Protein AF-A0A540NMQ7-F1 (afdb_monomer)

Foldseek 3Di:
DVVVVVCCVAPPDQVHPPLVPDPCRPCVVVVVVVVVVVDDPVCVPPLNVCVVVVQWDADPPPPPPSRIDGPD

Nearest PDB structures (foldseek):
  5tqp-assembly2_B  TM=9.724E-01  e=9.137E-05  Glycine max
  5tqp-assembly1_A  TM=9.735E-01  e=1.046E-04  Glycine max
  7soj-assembly2_B  TM=9.708E-01  e=1.119E-04  Glycine max
  5tqn-assembly1_A  TM=9.712E-01  e=1.570E-04  Glycine max
 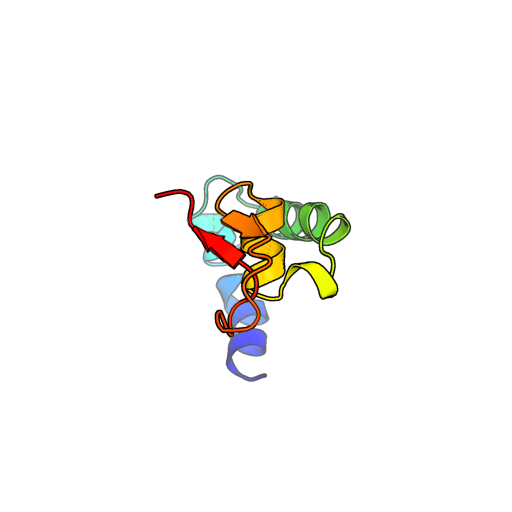 5tqo-assembly2_B  TM=9.728E-01  e=1.570E-04  Glycine max

Radius of gyration: 18.42 Å; Cα contacts (8 Å, |Δi|>4): 62; chains: 1; bounding box: 37×27×42 Å

Sequence (72 aa):
MHVNALARGMLINFGGILEKTLFSAELSMQLSAELYKEWQFDEQALPADLLKRGMAIEDPDPNNPSGVQLLF

pLDDT: mean 96.4, std 2.71, range [82.81, 98.31]

Solvent-accessible surface area (backbone atoms only — not comparable to full-atom values): 4350 Å² total; per-residue (Å²): 112,68,68,65,53,49,34,56,72,50,31,75,30,92,90,15,55,49,33,75,71,42,93,56,26,90,49,46,67,54,54,55,57,58,55,51,76,74,65,53,81,78,47,67,42,68,63,46,36,31,43,75,70,69,50,28,45,82,38,88,53,88,84,46,92,70,46,54,40,69,78,121

Structure (mmCIF, N/CA/C/O backbone):
data_AF-A0A540NMQ7-F1
#
_entry.id   AF-A0A540NMQ7-F1
#
loop_
_atom_site.group_PDB
_atom_site.id
_atom_site.type_symbol
_atom_site.label_atom_id
_atom_site.label_alt_id
_atom_site.label_comp_id
_atom_site.label_asym_id
_atom_site.label_entity_id
_atom_site.label_seq_id
_atom_site.pdbx_PDB_ins_code
_atom_site.Cartn_x
_atom_site.Cartn_y
_atom_site.Cartn_z
_atom_site.occupancy
_atom_site.B_iso_or_equiv
_atom_site.auth_seq_id
_atom_site.auth_comp_id
_atom_site.auth_asym_id
_atom_site.auth_atom_id
_atom_site.pdbx_PDB_model_num
ATOM 1 N N . MET A 1 1 ? -0.372 -15.711 8.536 1.00 84.44 1 MET A N 1
ATOM 2 C CA . MET A 1 1 ? -1.779 -15.487 8.961 1.00 84.44 1 MET A CA 1
ATOM 3 C C . MET A 1 1 ? -1.937 -15.058 10.424 1.00 84.44 1 MET A C 1
ATOM 5 O O . MET A 1 1 ? -2.881 -14.327 10.692 1.00 84.44 1 MET A O 1
ATOM 9 N N . HIS A 1 2 ? -1.048 -15.455 11.350 1.00 97.56 2 HIS A N 1
ATOM 10 C CA . HIS A 1 2 ? -1.149 -15.118 12.783 1.00 97.56 2 HIS A CA 1
ATOM 11 C C . HIS A 1 2 ? -1.199 -13.605 13.063 1.00 97.56 2 HIS A C 1
ATOM 13 O O . HIS A 1 2 ? -2.146 -13.131 13.682 1.00 97.56 2 HIS A O 1
ATOM 19 N N . VAL A 1 3 ? -0.251 -12.831 12.519 1.00 98.25 3 VAL A N 1
ATOM 20 C CA . VAL A 1 3 ? -0.212 -11.374 12.734 1.00 98.25 3 VAL A CA 1
ATOM 21 C C . VAL A 1 3 ? -1.453 -10.663 12.179 1.00 98.25 3 VAL A C 1
ATOM 23 O O . VAL A 1 3 ? -2.035 -9.837 12.869 1.00 98.25 3 VAL A O 1
ATOM 26 N N . ASN A 1 4 ? -1.947 -11.048 10.996 1.00 98.00 4 ASN A N 1
ATOM 27 C CA . ASN A 1 4 ? -3.160 -10.450 10.424 1.00 98.00 4 ASN A CA 1
ATOM 28 C C . ASN A 1 4 ? -4.416 -10.796 11.240 1.00 98.00 4 ASN A C 1
ATOM 30 O O . ASN A 1 4 ? -5.346 -9.996 11.298 1.00 98.00 4 ASN A O 1
ATOM 34 N N . ALA A 1 5 ? -4.469 -11.983 11.854 1.0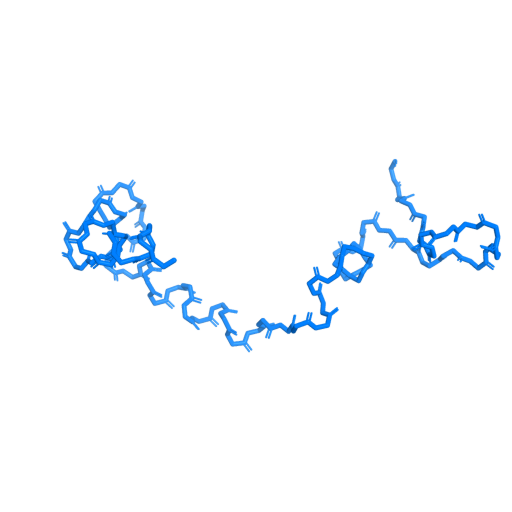0 98.31 5 ALA A N 1
ATOM 35 C CA . ALA A 1 5 ? -5.570 -12.351 12.741 1.00 98.31 5 ALA A CA 1
ATOM 36 C C . ALA A 1 5 ? -5.558 -11.502 14.019 1.00 98.31 5 ALA A C 1
ATOM 38 O O . ALA A 1 5 ? -6.596 -10.957 14.384 1.00 98.31 5 ALA A O 1
ATOM 39 N N . LEU A 1 6 ? -4.384 -11.322 14.636 1.00 98.31 6 LEU A N 1
ATOM 40 C CA . LEU A 1 6 ? -4.219 -10.417 15.774 1.00 98.31 6 LEU A CA 1
ATOM 41 C C . LEU A 1 6 ? -4.581 -8.979 15.396 1.00 98.31 6 LEU A C 1
ATOM 43 O O . LEU A 1 6 ? -5.351 -8.343 16.107 1.00 98.31 6 LEU A O 1
ATOM 47 N N . ALA A 1 7 ? -4.124 -8.494 14.239 1.00 98.25 7 ALA A N 1
ATOM 48 C CA . ALA A 1 7 ? -4.439 -7.151 13.765 1.00 98.25 7 ALA A CA 1
ATOM 49 C C . ALA A 1 7 ? -5.955 -6.911 13.680 1.00 98.25 7 ALA A C 1
ATOM 51 O O . ALA A 1 7 ? -6.434 -5.889 14.162 1.00 98.25 7 ALA A O 1
ATOM 52 N N . ARG A 1 8 ? -6.729 -7.871 13.158 1.00 98.00 8 ARG A N 1
ATOM 53 C CA . ARG A 1 8 ? -8.200 -7.776 13.127 1.00 98.00 8 ARG A CA 1
ATOM 54 C C . ARG A 1 8 ? -8.860 -7.816 14.506 1.00 98.00 8 ARG A C 1
ATOM 56 O O . ARG A 1 8 ? -9.989 -7.366 14.620 1.00 98.00 8 ARG A O 1
ATOM 63 N N . GLY A 1 9 ? -8.203 -8.378 15.519 1.00 97.62 9 GLY A N 1
ATOM 64 C CA . GLY A 1 9 ? -8.736 -8.465 16.881 1.00 97.62 9 GLY A CA 1
ATOM 65 C C . GLY A 1 9 ? -8.391 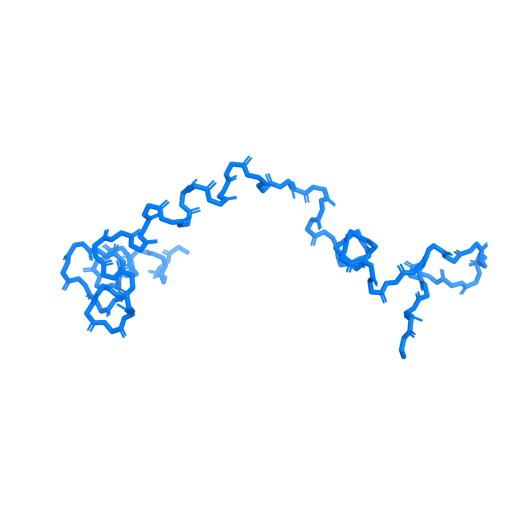-7.274 17.778 1.00 97.62 9 GLY A C 1
ATOM 66 O O . GLY A 1 9 ? -9.121 -7.027 18.732 1.00 97.62 9 GLY A O 1
ATOM 67 N N . MET A 1 10 ? -7.289 -6.562 17.505 1.00 97.62 10 MET A N 1
ATOM 68 C CA . MET A 1 10 ? -6.789 -5.503 18.402 1.00 97.62 10 MET A CA 1
ATOM 69 C C . MET A 1 10 ? -6.362 -4.191 17.725 1.00 97.62 10 MET A C 1
ATOM 71 O O . MET A 1 10 ? -6.321 -3.148 18.380 1.00 97.62 10 MET A O 1
ATOM 75 N N . LEU A 1 11 ? -5.974 -4.234 16.448 1.00 98.06 11 LEU A N 1
ATOM 76 C CA . LEU A 1 11 ? -5.367 -3.095 15.757 1.00 98.06 11 LEU A CA 1
ATOM 77 C C . LEU A 1 11 ? -6.390 -2.358 14.894 1.00 98.06 11 LEU A C 1
ATOM 79 O O . LEU A 1 11 ? -6.617 -1.174 15.120 1.00 98.06 11 LEU A O 1
ATOM 83 N N . ILE A 1 12 ? -6.989 -3.058 13.928 1.00 97.94 12 ILE A N 1
ATOM 84 C CA . ILE A 1 12 ? -7.857 -2.491 12.882 1.00 97.94 12 ILE A CA 1
ATOM 85 C C . ILE A 1 12 ? -9.353 -2.769 13.103 1.00 97.94 12 ILE A C 1
ATOM 87 O O . ILE A 1 12 ? -10.154 -2.625 12.185 1.00 97.94 12 ILE A O 1
ATOM 91 N N . ASN A 1 13 ? -9.732 -3.230 14.297 1.00 96.94 13 ASN A N 1
ATOM 92 C CA . ASN A 1 13 ? -11.130 -3.347 14.709 1.00 96.94 13 ASN A CA 1
ATOM 93 C C . ASN A 1 13 ? -11.707 -1.990 15.131 1.00 96.94 13 ASN A C 1
ATOM 95 O O . ASN A 1 13 ? -10.959 -1.086 15.500 1.00 96.94 13 ASN A O 1
ATOM 99 N N . PHE A 1 14 ? -13.039 -1.910 15.187 1.00 96.56 14 PHE A N 1
ATOM 100 C CA . PHE A 1 14 ? -13.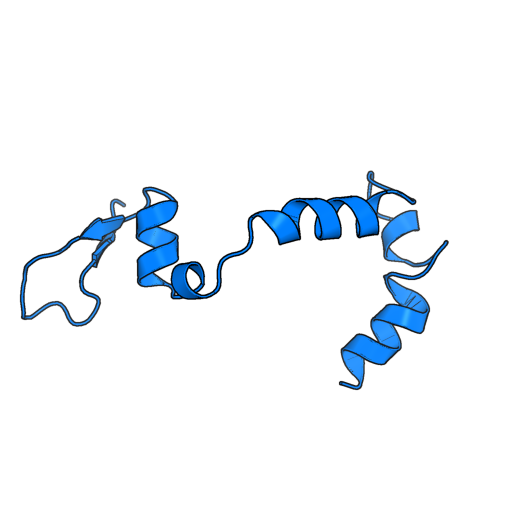757 -0.778 15.775 1.00 96.56 14 PHE A CA 1
ATOM 101 C C . PHE A 1 14 ? -13.254 -0.481 17.195 1.00 96.56 14 PHE A C 1
ATOM 103 O O . PHE A 1 14 ? -13.159 -1.389 18.032 1.00 96.56 14 PHE A O 1
ATOM 110 N N . GLY A 1 15 ? -12.898 0.777 17.458 1.00 95.50 15 GLY A N 1
ATOM 111 C CA . GLY A 1 15 ? -12.306 1.228 18.717 1.00 95.50 15 GLY A CA 1
ATOM 112 C C . GLY A 1 15 ? -10.913 0.648 19.007 1.00 95.50 15 GLY A C 1
ATOM 113 O O . GLY A 1 15 ? -10.456 0.698 20.158 1.00 95.50 15 GLY A O 1
ATOM 114 N N . GLY A 1 16 ? -10.253 0.060 18.006 1.00 96.94 16 GLY A N 1
ATOM 115 C CA . GLY A 1 16 ? -8.915 -0.521 18.089 1.00 96.94 16 GLY A CA 1
ATOM 116 C C . GLY A 1 16 ? -7.802 0.524 18.188 1.00 96.94 16 GLY A C 1
ATOM 117 O O . GLY A 1 16 ? -8.041 1.732 18.259 1.00 96.94 16 GLY A O 1
ATOM 118 N N . ILE A 1 17 ? -6.553 0.052 18.212 1.00 98.06 17 ILE A N 1
ATOM 119 C CA . ILE A 1 17 ? -5.374 0.929 18.336 1.00 98.06 17 ILE A CA 1
ATOM 120 C C . ILE A 1 17 ? -5.300 1.923 17.170 1.00 98.06 17 ILE A C 1
ATOM 122 O O . ILE A 1 17 ? -4.979 3.092 17.383 1.00 98.06 17 ILE A O 1
ATOM 126 N N . LEU A 1 18 ? -5.612 1.481 15.950 1.00 97.62 18 LEU A N 1
ATOM 127 C CA . LEU A 1 18 ? -5.455 2.298 14.752 1.00 97.62 18 LEU A CA 1
ATOM 128 C C . LEU A 1 18 ? -6.410 3.503 14.751 1.00 97.62 18 LEU A C 1
ATOM 130 O O . LEU A 1 18 ? -5.966 4.632 14.563 1.00 97.62 18 LEU A O 1
ATOM 134 N N . GLU A 1 19 ? -7.691 3.293 15.061 1.00 97.69 19 GLU A N 1
ATOM 135 C CA . GLU A 1 19 ? -8.694 4.371 15.106 1.00 97.69 19 GLU A CA 1
ATOM 136 C C . GLU A 1 19 ? -8.449 5.373 16.249 1.00 97.69 19 GLU A C 1
ATOM 138 O O . GLU A 1 19 ? -8.795 6.542 16.137 1.00 97.69 19 GLU A O 1
ATOM 143 N N . LYS A 1 20 ? -7.830 4.944 17.355 1.00 97.69 20 LYS A N 1
ATOM 144 C CA . LYS A 1 20 ? -7.547 5.816 18.512 1.00 97.69 20 LYS A CA 1
ATOM 145 C C . LYS A 1 20 ? -6.304 6.686 18.350 1.00 97.69 20 LYS A C 1
ATOM 147 O O . LYS A 1 20 ? -6.119 7.623 19.121 1.00 97.69 20 LYS A O 1
ATOM 152 N N . THR A 1 21 ? -5.420 6.333 17.421 1.00 98.00 21 THR A N 1
ATOM 153 C CA . THR A 1 21 ? -4.095 6.959 17.286 1.00 98.00 21 THR A CA 1
ATOM 154 C C . THR A 1 21 ? -3.940 7.744 15.993 1.00 98.00 21 THR A C 1
ATOM 156 O O . THR A 1 21 ? -3.205 8.731 15.976 1.00 98.00 21 THR A O 1
ATOM 159 N N . LEU A 1 22 ? -4.628 7.342 14.922 1.00 96.31 22 LEU A N 1
ATOM 160 C CA . LEU A 1 22 ? -4.604 8.049 13.648 1.00 96.31 22 LEU A CA 1
ATOM 161 C C . LEU A 1 22 ? -5.737 9.071 13.546 1.00 96.31 22 LEU A C 1
ATOM 163 O O . LEU A 1 22 ? -6.849 8.851 14.017 1.00 96.31 22 LEU A O 1
ATOM 167 N N . PHE A 1 23 ? -5.462 10.168 12.839 1.00 97.12 23 PHE A N 1
ATOM 168 C CA . PHE A 1 23 ? -6.425 11.242 12.581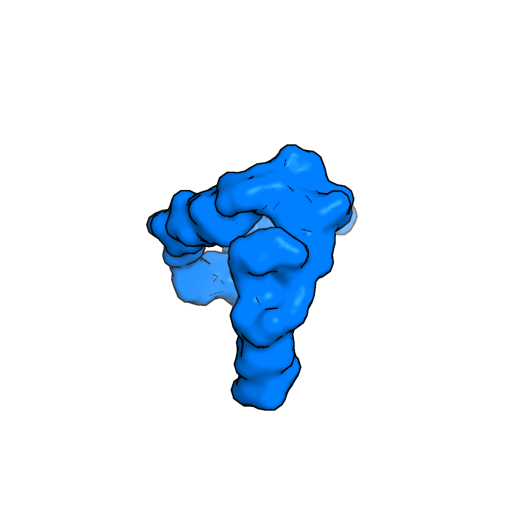 1.00 97.12 23 PHE A CA 1
ATOM 169 C C . PHE A 1 23 ? -7.706 10.764 11.873 1.00 97.12 23 PHE A C 1
ATOM 171 O O . PHE A 1 23 ? -8.771 11.338 12.070 1.00 97.12 23 PHE A O 1
ATOM 178 N N . SER A 1 24 ? -7.616 9.705 11.064 1.00 96.56 24 SER A N 1
ATOM 179 C CA . SER A 1 24 ? -8.736 9.156 10.295 1.00 96.56 24 SER A CA 1
ATOM 180 C C . SER A 1 24 ? -9.794 8.435 11.136 1.00 96.56 24 SER A C 1
ATOM 182 O O . SER A 1 24 ? -10.875 8.172 10.615 1.00 96.56 24 SER A O 1
ATOM 184 N N . ALA A 1 25 ? -9.516 8.122 12.408 1.00 97.19 25 ALA A N 1
ATOM 185 C CA . ALA A 1 25 ? -10.464 7.500 13.335 1.00 97.19 25 ALA A CA 1
ATOM 186 C C . ALA A 1 25 ? -11.235 6.313 12.710 1.00 97.19 25 ALA A C 1
ATOM 188 O O . ALA A 1 25 ? -10.633 5.474 12.036 1.00 97.19 25 ALA A O 1
ATOM 189 N N . GLU A 1 26 ? -12.555 6.253 12.891 1.00 96.88 26 GLU A N 1
ATOM 190 C CA . GLU A 1 26 ? -13.454 5.202 12.381 1.00 96.88 26 GLU A CA 1
ATOM 191 C C . GLU A 1 26 ? -13.444 5.069 10.842 1.00 96.88 26 GLU A C 1
ATOM 193 O O . GLU A 1 26 ? -13.798 4.026 10.295 1.00 96.88 26 GLU A O 1
ATOM 198 N N . LEU A 1 27 ? -12.985 6.095 10.111 1.00 97.12 27 LEU A N 1
AT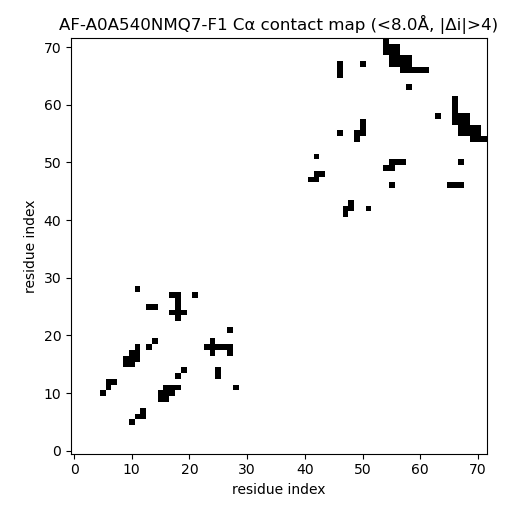OM 199 C CA . LEU A 1 27 ? -12.900 6.068 8.645 1.00 97.12 27 LEU A CA 1
ATOM 200 C C . LEU A 1 27 ? -11.646 5.353 8.131 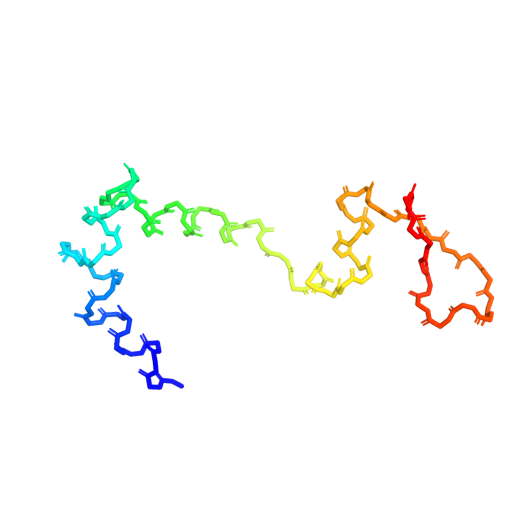1.00 97.12 27 LEU A C 1
ATOM 202 O O . LEU A 1 27 ? -11.512 5.129 6.929 1.00 97.12 27 LEU A O 1
ATOM 206 N N . SER A 1 28 ? -10.712 4.981 9.008 1.00 96.88 28 SER A N 1
ATOM 207 C CA . SER A 1 28 ? -9.396 4.492 8.588 1.00 96.88 28 SER A CA 1
ATOM 208 C C . SER A 1 28 ? -9.456 3.242 7.707 1.00 96.88 28 SER A C 1
ATOM 210 O O . SER A 1 28 ? -8.776 3.169 6.684 1.00 96.88 28 SER A O 1
ATOM 212 N N . MET A 1 29 ? -10.295 2.265 8.068 1.00 96.38 29 MET A N 1
ATOM 213 C CA . MET A 1 29 ? -10.462 1.062 7.247 1.00 96.38 29 MET A CA 1
ATOM 214 C C . MET A 1 29 ? -11.139 1.373 5.909 1.00 96.38 29 MET A C 1
ATOM 216 O O . MET A 1 29 ? -10.727 0.831 4.882 1.00 96.38 29 MET A O 1
ATOM 220 N N . GLN A 1 30 ? -12.113 2.287 5.895 1.00 96.75 30 GLN A N 1
ATOM 221 C CA . GLN A 1 30 ? -12.780 2.720 4.667 1.00 96.75 30 GLN A CA 1
ATOM 222 C C . GLN A 1 30 ? -11.810 3.402 3.694 1.00 96.75 30 GLN A C 1
ATOM 224 O O . GLN A 1 30 ? -11.863 3.113 2.502 1.00 96.75 30 GLN A O 1
ATOM 229 N N . LEU A 1 31 ? -10.888 4.240 4.185 1.00 97.31 31 LEU A N 1
ATOM 230 C CA . LEU A 1 31 ? -9.868 4.882 3.347 1.00 97.31 31 LEU A CA 1
ATOM 231 C C . LEU A 1 31 ? -9.025 3.848 2.592 1.00 97.31 31 LEU A C 1
ATOM 233 O O . LEU A 1 31 ? -8.838 3.963 1.383 1.00 97.31 31 LEU A O 1
ATOM 237 N N . SER A 1 32 ? -8.560 2.805 3.289 1.00 96.31 32 SER A N 1
ATOM 238 C CA . SER A 1 32 ? -7.794 1.730 2.645 1.00 96.31 32 SER A CA 1
ATOM 239 C C . SER A 1 32 ? -8.616 0.937 1.624 1.00 96.31 32 SER A C 1
ATOM 241 O O . SER A 1 32 ? -8.088 0.561 0.581 1.00 96.31 32 SER A O 1
ATOM 243 N N . ALA A 1 33 ? -9.908 0.715 1.888 1.00 97.38 33 ALA A N 1
ATOM 244 C CA . ALA A 1 33 ? -10.801 0.024 0.962 1.00 97.38 33 ALA A CA 1
ATOM 245 C C . ALA A 1 33 ? -11.081 0.853 -0.301 1.00 97.38 33 ALA A C 1
ATOM 247 O O . ALA A 1 33 ? -11.188 0.288 -1.387 1.00 97.38 33 ALA A O 1
ATOM 248 N N . GLU A 1 34 ? -11.173 2.180 -0.170 1.00 98.19 34 GLU A N 1
ATOM 249 C CA . GLU A 1 34 ? -11.330 3.083 -1.310 1.00 98.19 34 GLU A CA 1
ATOM 250 C C . GLU A 1 34 ? -10.074 3.084 -2.188 1.00 98.19 34 GLU A C 1
ATOM 252 O O . GLU A 1 34 ? -10.178 2.869 -3.392 1.00 98.19 34 GLU A O 1
ATOM 257 N N . LEU A 1 35 ? -8.886 3.205 -1.583 1.00 97.50 35 LEU A N 1
ATOM 258 C CA . LEU A 1 35 ? -7.606 3.136 -2.302 1.00 97.50 35 LEU A CA 1
ATOM 259 C C . LEU A 1 35 ? -7.375 1.781 -2.979 1.00 97.50 35 LEU A C 1
ATOM 261 O O . LEU A 1 35 ? -6.776 1.714 -4.049 1.00 97.50 35 LEU A O 1
ATOM 265 N N . TYR A 1 36 ? -7.870 0.691 -2.388 1.00 98.19 36 TYR A N 1
ATOM 266 C CA . TYR A 1 36 ? -7.725 -0.641 -2.971 1.00 98.19 36 TYR A CA 1
ATOM 267 C C . TYR A 1 36 ? -8.401 -0.776 -4.345 1.00 98.19 36 TYR A C 1
ATOM 269 O O . TYR A 1 36 ? -7.991 -1.617 -5.138 1.00 98.19 36 TYR A O 1
ATOM 277 N N . LYS A 1 37 ? -9.389 0.069 -4.675 1.00 98.25 37 LYS A N 1
ATOM 278 C CA . LYS A 1 37 ? -10.024 0.071 -6.005 1.00 98.25 37 LYS A CA 1
ATOM 279 C C . LYS A 1 37 ? -9.058 0.435 -7.133 1.00 98.25 37 LYS A C 1
ATOM 281 O O . LYS A 1 37 ? -9.285 0.030 -8.267 1.00 98.25 37 LYS A O 1
ATOM 286 N N . GLU A 1 38 ? -8.010 1.192 -6.827 1.00 97.31 38 GLU A N 1
ATOM 287 C CA . GLU A 1 38 ? -6.981 1.606 -7.786 1.00 97.31 38 GLU A CA 1
ATOM 288 C C . GLU A 1 38 ? -5.758 0.680 -7.771 1.00 97.31 38 GLU A C 1
ATOM 290 O O . GLU A 1 38 ? -4.835 0.861 -8.565 1.00 97.31 38 GLU A O 1
ATOM 295 N N . TRP A 1 39 ? -5.724 -0.308 -6.870 1.00 98.19 39 TRP A N 1
ATOM 296 C CA . TRP A 1 39 ? -4.607 -1.235 -6.760 1.00 98.19 39 TRP A CA 1
ATOM 297 C C . TRP A 1 39 ? -4.559 -2.169 -7.974 1.00 98.19 39 TRP A C 1
ATOM 299 O O . TRP A 1 39 ? -5.531 -2.865 -8.272 1.00 98.19 39 TRP A O 1
ATOM 309 N N . GLN A 1 40 ? -3.404 -2.228 -8.640 1.00 98.00 40 GLN A N 1
ATOM 310 C CA . GLN A 1 40 ? -3.151 -3.145 -9.751 1.00 98.00 40 GLN A CA 1
ATOM 311 C C . GLN A 1 40 ? -1.918 -4.001 -9.458 1.00 98.00 40 GLN A C 1
ATOM 313 O O . GLN A 1 40 ? -0.897 -3.506 -8.975 1.00 98.00 40 GLN A O 1
ATOM 318 N N . PHE A 1 41 ? -2.030 -5.307 -9.704 1.00 97.94 41 PHE A N 1
ATOM 319 C CA . PHE A 1 41 ? -1.007 -6.294 -9.342 1.00 97.94 41 PHE A CA 1
ATOM 320 C C . PHE A 1 41 ? 0.290 -6.140 -10.150 1.00 97.94 41 PHE A C 1
ATOM 322 O O . PHE A 1 41 ? 1.381 -6.277 -9.602 1.00 97.94 41 PHE A O 1
ATOM 329 N N . ASP A 1 42 ? 0.166 -5.853 -11.441 1.00 97.25 42 ASP A N 1
ATOM 330 C CA . ASP A 1 42 ? 1.262 -5.642 -12.390 1.00 97.25 42 ASP A CA 1
ATOM 331 C C . ASP A 1 42 ? 2.098 -4.395 -12.072 1.00 97.25 42 ASP A C 1
ATOM 333 O O . ASP A 1 42 ? 3.307 -4.384 -12.299 1.00 97.25 42 ASP A O 1
ATOM 337 N N . GLU A 1 43 ? 1.494 -3.389 -11.444 1.00 97.38 43 GLU A N 1
ATOM 338 C CA . GLU A 1 43 ? 2.189 -2.179 -10.997 1.00 97.38 43 GLU A CA 1
ATOM 339 C C . GLU A 1 43 ? 2.996 -2.369 -9.701 1.00 97.38 43 GLU A C 1
ATOM 341 O O . GLU A 1 43 ? 3.770 -1.491 -9.334 1.00 97.38 43 GLU A O 1
ATOM 346 N N . GLN A 1 44 ? 2.847 -3.494 -8.989 1.00 97.62 44 GLN A N 1
ATOM 347 C CA . GLN A 1 44 ? 3.555 -3.718 -7.716 1.00 97.62 44 GLN A CA 1
ATOM 348 C C . GLN A 1 44 ? 5.016 -4.149 -7.903 1.00 97.62 44 GLN A C 1
ATOM 350 O O . GLN A 1 44 ? 5.785 -4.184 -6.939 1.00 97.62 44 GLN A O 1
ATOM 355 N N . ALA A 1 45 ? 5.412 -4.514 -9.127 1.00 96.44 45 ALA A N 1
ATOM 356 C CA . ALA A 1 45 ? 6.805 -4.798 -9.438 1.00 96.44 45 ALA A CA 1
ATOM 357 C C . ALA A 1 45 ? 7.631 -3.510 -9.326 1.00 96.44 45 ALA A C 1
ATOM 359 O O . ALA A 1 45 ? 7.255 -2.483 -9.884 1.00 96.44 45 ALA A O 1
ATOM 360 N N . LEU A 1 46 ? 8.783 -3.571 -8.649 1.00 96.12 46 LEU A N 1
ATOM 361 C CA . LEU A 1 46 ? 9.600 -2.384 -8.369 1.00 96.12 46 LEU A CA 1
ATOM 362 C C . LEU A 1 46 ? 9.918 -1.531 -9.621 1.00 96.12 46 LEU A C 1
ATOM 364 O O . LEU A 1 46 ? 9.756 -0.315 -9.538 1.00 96.12 46 LEU A O 1
ATOM 368 N N . PRO A 1 47 ? 10.312 -2.101 -10.780 1.00 96.00 47 PRO A N 1
ATOM 369 C CA . PRO A 1 47 ? 10.523 -1.299 -11.988 1.00 96.00 47 PRO A CA 1
ATOM 370 C C . PRO A 1 47 ? 9.246 -0.596 -12.476 1.00 96.00 47 PRO A C 1
ATOM 372 O O . PRO A 1 47 ? 9.289 0.586 -12.805 1.00 96.00 47 PRO A O 1
ATOM 375 N N . ALA A 1 48 ? 8.105 -1.293 -12.467 1.00 96.88 48 ALA A N 1
ATOM 376 C CA . ALA A 1 48 ? 6.821 -0.743 -12.900 1.00 96.88 48 ALA A CA 1
ATOM 377 C C . ALA A 1 48 ? 6.340 0.386 -11.973 1.00 96.88 48 ALA A C 1
ATOM 379 O O . ALA A 1 48 ? 5.924 1.438 -12.456 1.00 96.88 48 ALA A O 1
ATOM 380 N N . ASP A 1 49 ? 6.467 0.213 -10.654 1.00 97.75 49 ASP A N 1
ATOM 381 C CA . ASP A 1 49 ? 6.139 1.244 -9.662 1.00 97.75 49 ASP A CA 1
ATOM 382 C C . ASP A 1 49 ? 7.000 2.508 -9.845 1.00 97.75 49 ASP A C 1
ATOM 384 O O . ASP A 1 49 ? 6.489 3.629 -9.819 1.00 97.75 49 ASP A O 1
ATOM 388 N N . LEU A 1 50 ? 8.306 2.352 -10.088 1.00 97.50 50 LEU A N 1
ATOM 389 C CA . LEU A 1 50 ? 9.211 3.485 -10.307 1.00 97.50 50 LEU A CA 1
ATOM 390 C C . LEU A 1 50 ? 8.882 4.263 -11.587 1.00 97.50 50 LEU A C 1
ATOM 392 O O . LEU A 1 50 ? 8.893 5.497 -11.558 1.00 97.50 50 LEU A O 1
ATOM 396 N N . LEU A 1 51 ? 8.559 3.561 -12.677 1.00 97.19 51 LEU A N 1
ATOM 397 C CA . LEU A 1 51 ? 8.102 4.176 -13.927 1.00 97.19 51 LEU A CA 1
ATOM 398 C C . LEU A 1 51 ? 6.774 4.912 -13.716 1.00 97.19 51 LEU A C 1
ATOM 400 O O . LEU A 1 51 ? 6.660 6.091 -14.053 1.00 97.19 51 LEU A O 1
ATOM 404 N N . LYS A 1 52 ? 5.793 4.259 -13.078 1.00 97.12 52 LYS A N 1
ATOM 405 C CA . LYS A 1 52 ? 4.479 4.847 -12.779 1.00 97.12 52 LYS A CA 1
ATOM 406 C C . LYS A 1 52 ? 4.589 6.117 -11.936 1.00 97.12 52 LYS A C 1
ATOM 408 O O . LYS A 1 52 ? 3.866 7.081 -12.180 1.00 97.12 52 LYS A O 1
ATOM 413 N N . ARG A 1 53 ? 5.489 6.139 -10.948 1.00 97.19 53 ARG A N 1
ATOM 414 C CA . ARG A 1 53 ? 5.715 7.306 -10.079 1.00 97.19 53 ARG A CA 1
ATOM 415 C C . ARG A 1 53 ? 6.583 8.394 -10.716 1.00 97.19 53 ARG A C 1
ATOM 417 O O . ARG A 1 53 ? 6.811 9.413 -10.070 1.00 97.19 53 ARG A O 1
ATOM 424 N N . GLY A 1 54 ? 7.071 8.195 -11.942 1.00 96.81 54 GLY A N 1
ATOM 425 C CA . GLY A 1 54 ? 7.963 9.143 -12.610 1.00 96.81 54 GLY A CA 1
ATOM 426 C C . GLY A 1 54 ? 9.301 9.303 -11.888 1.00 96.81 54 GLY A C 1
ATOM 427 O O . G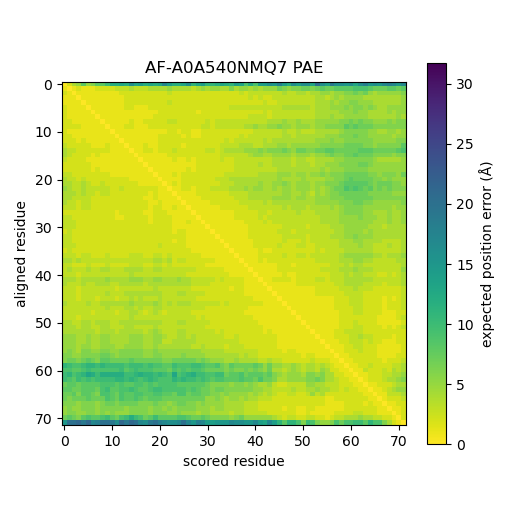LY A 1 54 ? 9.860 10.393 -11.872 1.00 96.81 54 GLY A O 1
ATOM 428 N N . MET A 1 55 ? 9.784 8.236 -11.245 1.00 97.62 55 MET A N 1
ATOM 429 C CA . MET A 1 55 ? 11.068 8.190 -10.532 1.00 97.62 55 MET A CA 1
ATOM 430 C C . MET A 1 55 ? 12.171 7.511 -11.353 1.00 97.62 55 MET A C 1
ATOM 432 O O . MET A 1 55 ? 13.347 7.574 -10.987 1.00 97.62 55 MET A O 1
ATOM 436 N N . ALA A 1 56 ? 11.791 6.861 -12.450 1.00 97.56 56 ALA A N 1
ATOM 437 C CA . ALA A 1 56 ? 12.680 6.226 -13.405 1.00 97.56 56 ALA A CA 1
ATOM 438 C C . ALA A 1 56 ? 12.155 6.409 -14.834 1.00 97.56 56 ALA A C 1
ATOM 440 O O . ALA A 1 56 ? 10.982 6.730 -15.036 1.00 97.56 56 ALA A O 1
ATOM 441 N N . ILE A 1 57 ? 13.027 6.168 -15.808 1.00 97.50 57 ILE A N 1
ATOM 442 C CA . ILE A 1 57 ? 12.706 6.048 -17.234 1.00 97.50 57 ILE A CA 1
ATOM 4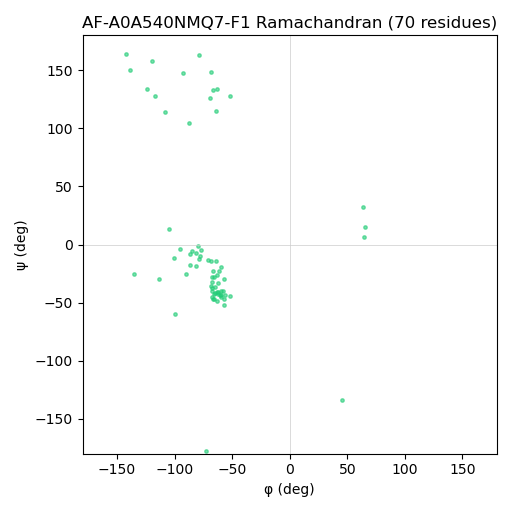43 C C . ILE A 1 57 ? 13.100 4.660 -17.733 1.00 97.50 57 ILE A C 1
ATOM 445 O O . ILE A 1 57 ? 13.939 4.000 -17.120 1.00 97.50 57 ILE A O 1
ATOM 449 N N . GLU A 1 58 ? 12.499 4.212 -18.832 1.00 97.00 58 GLU A N 1
ATOM 450 C CA . GLU A 1 58 ? 12.921 2.978 -19.497 1.00 97.00 58 GLU A CA 1
ATOM 451 C C . GLU A 1 58 ? 14.360 3.122 -20.003 1.00 97.00 58 GLU A C 1
ATOM 453 O O . GLU A 1 58 ? 14.711 4.134 -20.615 1.00 97.00 58 GLU A O 1
ATOM 458 N N . ASP A 1 59 ? 15.182 2.107 -19.742 1.00 96.25 59 ASP A N 1
ATOM 459 C CA . ASP A 1 59 ? 16.555 2.041 -20.233 1.00 96.25 59 ASP A CA 1
ATOM 460 C C . ASP A 1 59 ? 16.656 0.975 -21.336 1.00 96.25 59 ASP A C 1
ATOM 462 O O . ASP A 1 59 ? 16.457 -0.211 -21.055 1.00 96.25 59 ASP A O 1
ATOM 466 N N . PRO A 1 60 ? 16.942 1.367 -22.592 1.00 93.38 60 PRO A N 1
ATOM 467 C CA . PRO A 1 60 ? 17.057 0.431 -23.700 1.00 93.38 60 PRO A CA 1
ATOM 468 C C . PRO A 1 60 ? 18.384 -0.345 -23.717 1.00 93.38 60 PRO A C 1
ATOM 470 O O . PRO A 1 60 ? 18.548 -1.190 -24.600 1.00 93.38 60 PRO A O 1
ATOM 473 N N . ASP A 1 61 ? 19.343 -0.069 -22.821 1.00 94.94 61 ASP A N 1
ATOM 474 C CA . ASP A 1 61 ? 20.611 -0.804 -22.772 1.00 94.94 61 ASP A CA 1
ATOM 475 C C . ASP A 1 61 ? 20.371 -2.283 -22.409 1.00 94.94 61 ASP A C 1
ATOM 477 O O . ASP A 1 61 ? 19.988 -2.592 -21.277 1.00 94.94 61 ASP A O 1
ATOM 481 N N . PRO A 1 62 ? 20.654 -3.237 -23.319 1.00 91.19 62 PRO A N 1
ATOM 482 C CA . PRO A 1 62 ? 20.497 -4.662 -23.034 1.00 91.19 62 PRO A CA 1
ATOM 483 C C . PRO A 1 62 ? 21.427 -5.166 -21.918 1.00 91.19 62 PRO A C 1
ATOM 485 O O . PRO A 1 62 ? 21.226 -6.273 -21.418 1.00 91.19 62 PRO A O 1
ATOM 488 N N . ASN A 1 63 ? 22.444 -4.389 -21.526 1.00 94.06 63 ASN A N 1
ATOM 489 C CA . ASN A 1 63 ? 23.323 -4.712 -20.403 1.00 94.06 63 ASN A CA 1
ATOM 490 C C . ASN A 1 63 ? 22.783 -4.224 -19.054 1.00 94.06 63 ASN A C 1
ATOM 492 O O . ASN A 1 63 ? 23.351 -4.594 -18.024 1.00 94.06 63 ASN A O 1
ATOM 496 N N . ASN A 1 64 ? 21.706 -3.430 -19.030 1.00 92.50 64 ASN A N 1
ATOM 497 C CA . ASN A 1 64 ? 21.044 -3.039 -17.795 1.00 92.50 64 ASN A CA 1
ATOM 498 C C . ASN A 1 64 ? 19.989 -4.098 -17.408 1.00 92.50 64 ASN A C 1
ATOM 500 O O . ASN A 1 64 ? 18.891 -4.116 -17.965 1.00 92.50 64 ASN A O 1
ATOM 504 N N . PRO A 1 65 ? 20.253 -4.957 -16.403 1.00 90.50 65 PRO A N 1
ATOM 505 C CA . PRO A 1 65 ? 19.326 -6.023 -16.022 1.00 90.50 65 PRO A CA 1
ATOM 506 C C . PRO A 1 65 ? 18.030 -5.504 -15.383 1.00 90.50 65 PRO A C 1
ATOM 508 O O . PRO A 1 65 ? 17.085 -6.272 -15.220 1.00 90.50 65 PRO A O 1
ATOM 511 N N . SER A 1 66 ? 17.987 -4.232 -14.976 1.00 91.75 66 SER A N 1
ATOM 512 C CA . SER A 1 66 ? 16.806 -3.627 -14.356 1.00 91.75 66 SER A CA 1
ATOM 513 C C . SER A 1 66 ? 15.813 -3.051 -15.369 1.00 91.75 66 SER A C 1
ATOM 515 O O . SER A 1 66 ? 14.659 -2.831 -15.005 1.00 91.75 66 SER A O 1
ATOM 517 N N . GLY A 1 67 ? 16.242 -2.819 -16.619 1.00 94.81 67 GLY A N 1
ATOM 518 C CA . GLY A 1 67 ? 15.423 -2.234 -17.689 1.00 94.81 67 GLY A CA 1
ATOM 519 C C . GLY A 1 67 ? 14.963 -0.792 -17.438 1.00 94.81 67 GLY A C 1
ATOM 520 O O . GLY A 1 67 ? 14.157 -0.264 -18.201 1.00 94.81 67 GLY A O 1
ATOM 521 N N . VAL A 1 68 ? 15.440 -0.156 -16.363 1.00 96.94 68 VAL A N 1
ATOM 522 C CA . VAL A 1 68 ? 15.075 1.209 -15.977 1.00 96.94 68 VAL A CA 1
ATOM 523 C C . VAL A 1 68 ? 16.295 1.986 -15.487 1.00 96.94 68 VAL A C 1
ATOM 525 O O . VAL A 1 68 ? 17.219 1.422 -14.899 1.00 96.94 68 VAL A O 1
ATOM 528 N N . GLN A 1 69 ? 16.276 3.301 -15.686 1.00 96.50 69 GLN A N 1
ATOM 529 C CA . GLN A 1 69 ? 17.265 4.245 -15.176 1.00 96.50 69 GLN A CA 1
ATOM 530 C C . GLN A 1 69 ? 16.585 5.217 -14.207 1.00 96.50 69 GLN A C 1
ATOM 532 O O . GLN A 1 69 ? 15.581 5.840 -14.549 1.00 96.50 69 GLN A O 1
ATOM 537 N N . LEU A 1 70 ? 17.129 5.364 -12.995 1.00 96.75 70 LEU A N 1
ATOM 538 C CA . LEU A 1 70 ? 16.631 6.333 -12.014 1.00 96.75 70 LEU A CA 1
ATOM 539 C C . LEU A 1 70 ? 16.903 7.771 -12.470 1.00 96.75 70 LEU A C 1
ATOM 541 O O . LEU A 1 70 ? 17.910 8.052 -13.118 1.00 96.75 70 LEU A O 1
ATOM 545 N N . LEU A 1 71 ? 16.010 8.687 -12.097 1.00 94.06 71 LEU A N 1
ATOM 546 C CA . LEU A 1 71 ? 16.131 10.108 -12.437 1.00 94.06 71 LEU A CA 1
ATOM 547 C C . LEU A 1 71 ? 17.007 10.925 -11.469 1.00 94.06 71 LEU A C 1
ATOM 549 O O . LEU A 1 71 ? 17.232 12.108 -11.724 1.00 94.06 71 LEU A O 1
ATOM 553 N N . PHE A 1 72 ? 17.479 10.331 -10.371 1.00 82.81 72 PHE A N 1
ATOM 554 C CA . PHE A 1 72 ? 18.253 10.988 -9.312 1.00 82.81 72 PHE A CA 1
ATOM 555 C C . PHE A 1 72 ? 19.487 10.177 -8.919 1.00 82.81 72 PHE A C 1
ATOM 557 O O . PHE A 1 72 ? 19.429 8.928 -9.005 1.00 82.81 72 PHE A O 1
#

Mean predicted aligned error: 3.61 Å

Secondary structure (DSSP, 8-state):
-HHHHHIIIIISSTTSHHHHHSTTGGGHHHHHHHHHTT--SGGGSHHHHHHHTTSEEE---TT-TTSEEE--

Organism: Malus baccata (NCBI:txid106549)

InterPro domains:
  IPR000907 Lipoxygenase [PTHR11771] (1-71)
  IPR013819 Lipoxygenase, C-terminal [PF00305] (1-71)
  IPR013819 Lipoxygenase, C-terminal [PS51393] (1-72)
  IPR036226 Lipoxigenase, C-terminal domain superfamily [SSF48484] (1-64)